Protein AF-A0A821EYR1-F1 (afdb_monomer)

Radius of gyration: 16.73 Å; Cα contacts (8 Å, |Δi|>4): 169; chains: 1; bounding box: 28×38×62 Å

Secondary structure (DSSP, 8-state):
--PPPHHHHHHHHHT-EEEEEEPPGGGTT-BHHHHHHHHHHTT-EEEEEEEEEE-TTS-EEEEEEES--TT-B--TT-EEEEEESSHHHHHHHHTHHHHHHHHHHHTTT-

Sequence (110 aa):
TQGWSWRDLYHRGAGMEMYLEEMSPSFYGKTYTESALICFKLRVMLLAVDMRQTDEHGHMRSIVDVVPCDECVIVRGCRAFVVGISSEDASRFACFAFLKKQRSIIDVVL

Nearest PDB structures (foldseek):
  8vaz-assembly1_D  TM=9.136E-01  e=2.923E-07  Homo sapiens
  8v60-assembly1_D  TM=8.548E-01  e=7.511E-07  Homo sapiens
  8v63-assembly1_D  TM=8.533E-01  e=7.998E-07  Homo sapiens
  7rk6-assembly1_A  TM=8.732E-01  e=1.501E-06  Aplysia californica
  3u6n-assembly1_A  TM=8.760E-01  e=4.776E-05  Danio rerio

Structure (mmCIF, N/CA/C/O backbone):
data_AF-A0A821EYR1-F1
#
_entry.id   AF-A0A821EYR1-F1
#
loop_
_atom_site.group_PDB
_atom_site.id
_atom_site.type_symbol
_atom_site.label_atom_id
_atom_site.label_alt_id
_atom_site.label_comp_id
_atom_site.label_asym_id
_atom_site.label_entity_id
_atom_site.label_seq_id
_atom_site.pdbx_PDB_ins_code
_atom_site.Cartn_x
_atom_site.Cartn_y
_atom_site.Cartn_z
_atom_site.occupancy
_atom_site.B_iso_or_equiv
_atom_site.auth_seq_id
_atom_site.auth_comp_id
_atom_site.auth_asym_id
_atom_site.auth_atom_id
_atom_site.pdbx_PDB_model_num
ATOM 1 N N . THR A 1 1 ? 3.214 1.290 -34.886 1.00 52.06 1 THR A N 1
ATOM 2 C CA . THR A 1 1 ? 3.611 1.815 -33.563 1.00 52.06 1 THR A CA 1
ATOM 3 C C . THR A 1 1 ? 4.582 0.830 -32.954 1.00 52.06 1 THR A C 1
ATOM 5 O O . THR A 1 1 ? 4.237 -0.335 -32.815 1.00 52.06 1 THR A O 1
ATOM 8 N N . GLN A 1 2 ? 5.828 1.235 -32.715 1.00 70.12 2 GLN A N 1
ATOM 9 C CA . GLN A 1 2 ? 6.815 0.342 -32.106 1.00 70.12 2 GLN A CA 1
ATOM 10 C C . GLN A 1 2 ? 6.385 0.122 -30.647 1.00 70.12 2 GLN A C 1
ATOM 12 O O . GLN A 1 2 ? 6.309 1.075 -29.876 1.00 70.12 2 GLN A O 1
ATOM 17 N N . GLY A 1 3 ? 5.947 -1.096 -30.326 1.00 81.75 3 GLY A N 1
ATOM 18 C CA . GLY A 1 3 ? 5.518 -1.468 -28.980 1.00 81.75 3 GLY A CA 1
ATOM 19 C C . GLY A 1 3 ? 6.699 -1.569 -28.017 1.00 81.75 3 GLY A C 1
ATOM 20 O O . GLY A 1 3 ? 7.857 -1.526 -28.429 1.00 81.75 3 GLY A O 1
ATOM 21 N N . TRP A 1 4 ? 6.396 -1.725 -26.732 1.00 86.44 4 TRP A N 1
ATOM 22 C CA . TRP A 1 4 ? 7.408 -1.962 -25.705 1.00 86.44 4 TRP A CA 1
ATOM 23 C C . TRP A 1 4 ? 8.082 -3.313 -25.954 1.00 86.44 4 TRP A C 1
ATOM 25 O O . TRP A 1 4 ? 7.395 -4.310 -26.192 1.00 86.44 4 TRP A O 1
ATOM 35 N N . SER A 1 5 ? 9.412 -3.365 -25.897 1.00 94.38 5 SER A N 1
ATOM 36 C CA . SER A 1 5 ? 10.129 -4.637 -25.945 1.00 94.38 5 SER A CA 1
ATOM 37 C C . SER A 1 5 ? 10.028 -5.367 -24.602 1.00 94.38 5 SER A C 1
ATOM 39 O O . SER A 1 5 ? 9.745 -4.768 -23.561 1.00 94.38 5 SER A O 1
ATOM 41 N N . TRP A 1 6 ? 10.315 -6.672 -24.596 1.00 94.62 6 TRP A N 1
ATOM 42 C CA . TRP A 1 6 ? 10.408 -7.450 -23.354 1.00 94.62 6 TRP A CA 1
ATOM 43 C C . TRP A 1 6 ? 11.426 -6.844 -22.373 1.00 94.62 6 TRP A C 1
ATOM 45 O O . TRP A 1 6 ? 11.216 -6.882 -21.163 1.00 94.62 6 TRP A O 1
ATOM 55 N N . ARG A 1 7 ? 12.506 -6.247 -22.897 1.00 94.06 7 ARG A N 1
ATOM 56 C CA . ARG A 1 7 ? 13.563 -5.609 -22.109 1.00 94.06 7 ARG A CA 1
ATOM 57 C C . ARG A 1 7 ? 13.049 -4.345 -21.424 1.00 94.06 7 ARG A C 1
ATOM 59 O O . ARG A 1 7 ? 13.351 -4.134 -20.254 1.00 94.06 7 ARG A O 1
ATOM 66 N N . ASP A 1 8 ? 12.254 -3.540 -22.125 1.00 93.00 8 ASP A N 1
ATOM 67 C CA . ASP A 1 8 ? 11.688 -2.304 -21.570 1.00 93.00 8 ASP A CA 1
ATOM 68 C C . ASP A 1 8 ? 10.700 -2.614 -20.440 1.00 93.00 8 ASP A C 1
ATOM 70 O O . ASP A 1 8 ? 10.718 -1.975 -19.388 1.00 93.00 8 ASP A O 1
ATOM 74 N N . LEU A 1 9 ? 9.869 -3.645 -20.628 1.00 91.00 9 LEU A N 1
ATOM 75 C CA . LEU A 1 9 ? 8.947 -4.124 -19.597 1.00 91.00 9 LEU A CA 1
ATOM 76 C C . LEU A 1 9 ? 9.697 -4.686 -18.383 1.00 91.00 9 LEU A C 1
ATOM 78 O O . LEU A 1 9 ? 9.335 -4.380 -17.247 1.00 91.00 9 LEU A O 1
ATOM 82 N N . TYR A 1 10 ? 10.766 -5.452 -18.617 1.00 93.19 10 TYR A N 1
ATOM 83 C CA . TYR A 1 10 ? 11.611 -5.985 -17.552 1.00 93.19 10 TYR A CA 1
ATOM 84 C C . TYR A 1 10 ? 12.287 -4.872 -16.745 1.00 93.19 10 TYR A C 1
ATOM 86 O O . TYR A 1 10 ? 12.178 -4.864 -15.523 1.00 93.19 10 TYR A O 1
ATOM 94 N N . HIS A 1 11 ? 12.930 -3.900 -17.403 1.00 91.00 11 HIS A N 1
ATOM 95 C CA . HIS A 1 11 ? 13.575 -2.783 -16.704 1.00 91.00 11 HIS A CA 1
ATOM 96 C C . HIS A 1 11 ? 12.586 -1.965 -15.882 1.00 91.00 11 HIS A C 1
ATOM 98 O O . HIS A 1 11 ? 12.911 -1.558 -14.769 1.00 91.00 11 HIS A O 1
ATOM 104 N N . ARG A 1 12 ? 11.368 -1.763 -16.396 1.00 88.06 12 ARG A N 1
ATOM 105 C CA . ARG A 1 12 ? 10.318 -1.076 -15.645 1.00 88.06 12 ARG A CA 1
ATOM 106 C C . ARG A 1 12 ? 9.942 -1.828 -14.368 1.00 88.06 12 ARG A C 1
ATOM 108 O O . ARG A 1 12 ? 9.789 -1.188 -13.337 1.00 88.06 12 ARG A O 1
ATOM 115 N N . GLY A 1 13 ? 9.790 -3.150 -14.435 1.00 88.00 13 GLY A N 1
ATOM 116 C CA . GLY A 1 13 ? 9.498 -3.969 -13.254 1.00 88.00 13 GLY A CA 1
ATOM 117 C C . GLY A 1 13 ? 10.669 -4.025 -12.270 1.00 88.00 13 GLY A C 1
ATOM 118 O O . GLY A 1 13 ? 10.459 -3.929 -11.068 1.00 88.00 13 GLY A O 1
ATOM 119 N N . ALA A 1 14 ? 11.900 -4.113 -12.779 1.00 90.81 14 ALA A N 1
ATOM 120 C CA . ALA A 1 14 ? 13.114 -4.165 -11.966 1.00 90.81 14 ALA A CA 1
ATOM 121 C C . ALA A 1 14 ? 13.380 -2.873 -11.174 1.00 90.81 14 ALA A C 1
ATOM 123 O O . ALA A 1 14 ? 14.070 -2.921 -10.163 1.00 90.81 14 ALA A O 1
ATOM 124 N N . GLY A 1 15 ? 12.851 -1.734 -11.630 1.00 88.56 15 GLY A N 1
ATOM 125 C CA . GLY A 1 15 ? 12.939 -0.454 -10.923 1.00 88.56 15 GLY A CA 1
ATOM 126 C C . GLY A 1 15 ? 11.853 -0.233 -9.867 1.00 88.56 15 GLY A C 1
ATOM 127 O O . GLY A 1 15 ? 11.793 0.852 -9.302 1.00 88.56 15 GLY A O 1
ATOM 128 N N . MET A 1 16 ? 10.961 -1.201 -9.635 1.00 92.75 16 MET A N 1
ATOM 129 C CA . MET A 1 16 ? 9.964 -1.106 -8.571 1.00 92.75 16 MET A CA 1
ATOM 130 C C . MET A 1 16 ? 10.543 -1.621 -7.256 1.00 92.75 16 MET A C 1
ATOM 132 O O . MET A 1 16 ? 11.127 -2.702 -7.203 1.0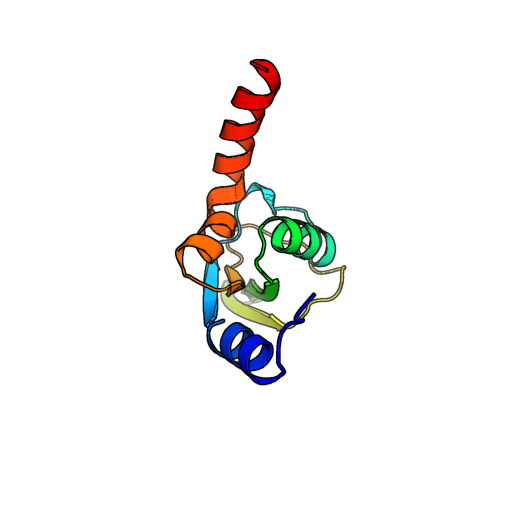0 92.75 16 MET A O 1
ATOM 136 N N . GLU A 1 17 ? 10.321 -0.874 -6.184 1.00 94.25 17 GLU A N 1
ATOM 137 C CA . GLU A 1 17 ? 10.813 -1.191 -4.847 1.00 94.25 17 GLU A CA 1
ATOM 138 C C . GLU A 1 17 ? 9.654 -1.291 -3.853 1.00 94.25 17 GLU A C 1
ATOM 140 O O . GLU A 1 17 ? 8.546 -0.795 -4.086 1.00 94.25 17 GLU A O 1
ATOM 145 N N . MET A 1 18 ? 9.917 -1.962 -2.733 1.00 94.44 18 MET A N 1
ATOM 146 C CA . MET A 1 18 ? 8.983 -2.076 -1.620 1.00 94.44 18 MET A CA 1
ATOM 147 C C . MET A 1 18 ? 9.240 -0.965 -0.602 1.00 94.44 18 MET A C 1
ATOM 149 O O . MET A 1 18 ? 10.370 -0.769 -0.160 1.00 94.44 18 MET A O 1
ATOM 153 N N . TYR A 1 19 ? 8.171 -0.309 -0.170 1.00 94.62 19 TYR A N 1
ATOM 154 C CA . TYR A 1 19 ? 8.178 0.727 0.852 1.00 94.62 19 TYR A CA 1
ATOM 155 C C . TYR A 1 19 ? 7.227 0.354 1.988 1.00 94.62 19 TYR A C 1
ATOM 157 O O . TYR A 1 19 ? 6.202 -0.299 1.776 1.00 94.62 19 TYR A O 1
ATOM 165 N N . LEU A 1 20 ? 7.576 0.779 3.201 1.00 93.19 20 LEU A N 1
ATOM 166 C CA . LEU A 1 20 ? 6.744 0.635 4.390 1.00 93.19 20 LEU A CA 1
ATOM 167 C C . LEU A 1 20 ? 6.213 2.011 4.780 1.00 93.19 20 LEU A C 1
ATOM 169 O O . LEU A 1 20 ? 6.992 2.894 5.126 1.00 93.19 20 LEU A O 1
ATOM 173 N N . GLU A 1 21 ? 4.896 2.170 4.755 1.00 92.38 21 GLU A N 1
ATOM 174 C CA . GLU A 1 21 ? 4.224 3.448 5.001 1.00 92.38 21 GLU A CA 1
ATOM 175 C C . GLU A 1 21 ? 3.138 3.303 6.073 1.00 92.38 21 GLU A C 1
ATOM 177 O O . GLU A 1 21 ? 2.546 2.236 6.242 1.00 92.38 21 GLU A O 1
ATOM 182 N N . GLU A 1 22 ? 2.849 4.372 6.814 1.00 90.81 22 GLU A N 1
ATOM 183 C CA . GLU A 1 22 ? 1.714 4.385 7.746 1.00 90.81 22 GLU A CA 1
ATOM 184 C C . GLU A 1 22 ? 0.391 4.556 6.982 1.00 90.81 22 GLU A C 1
ATOM 186 O O . GLU A 1 22 ? 0.293 5.338 6.031 1.00 90.81 22 GLU A O 1
ATOM 191 N N . MET A 1 23 ? -0.655 3.835 7.400 1.00 88.94 23 MET A N 1
ATOM 192 C CA . MET A 1 23 ? -1.980 3.969 6.791 1.00 88.94 23 MET A CA 1
ATOM 193 C C . MET A 1 23 ? -2.548 5.371 7.043 1.00 88.94 23 MET A C 1
ATOM 195 O O . MET A 1 23 ? -2.779 5.771 8.184 1.00 88.94 23 MET A O 1
ATOM 199 N N . SER A 1 24 ? -2.845 6.108 5.969 1.00 89.94 24 SER A N 1
ATOM 200 C CA . SER A 1 24 ? -3.507 7.412 6.085 1.00 89.94 24 SER A CA 1
ATOM 201 C C . SER A 1 24 ? -4.892 7.267 6.738 1.00 89.94 24 SER A C 1
ATOM 203 O O . SER A 1 24 ? -5.608 6.314 6.419 1.00 89.94 24 SER A O 1
ATOM 205 N N . PRO A 1 25 ? -5.370 8.236 7.544 1.00 89.62 25 PRO A N 1
ATOM 206 C CA . PRO A 1 25 ? -6.691 8.153 8.173 1.00 89.62 25 PRO A CA 1
ATOM 207 C C . PRO A 1 25 ? -7.870 7.979 7.210 1.00 89.62 25 PRO A C 1
ATOM 209 O O . PRO A 1 25 ? -8.927 7.496 7.597 1.00 89.62 25 PRO A O 1
ATOM 212 N N . SER A 1 26 ? -7.696 8.343 5.937 1.00 88.44 26 SER A N 1
ATOM 213 C CA . SER A 1 26 ? -8.694 8.113 4.882 1.00 88.44 26 SER A CA 1
ATOM 214 C C . SER A 1 26 ? -8.917 6.638 4.522 1.00 88.44 26 SER A C 1
ATOM 216 O O . SER A 1 26 ? -9.877 6.337 3.809 1.00 88.44 26 SER A O 1
ATOM 218 N N . PHE A 1 27 ? -8.045 5.736 4.980 1.00 90.50 27 PHE A N 1
ATOM 219 C CA . PHE A 1 27 ? -8.190 4.290 4.819 1.00 90.50 27 PHE A CA 1
ATOM 220 C C . PHE A 1 27 ? -8.869 3.620 6.017 1.00 90.50 27 PHE A C 1
ATOM 222 O O . PHE A 1 27 ? -9.268 2.469 5.902 1.00 90.50 27 PHE A O 1
ATOM 229 N N . TYR A 1 28 ? -9.042 4.308 7.150 1.00 92.31 28 TYR A N 1
ATOM 230 C CA . TYR A 1 28 ? -9.651 3.696 8.331 1.00 92.31 28 TYR A CA 1
ATOM 231 C C . TYR A 1 28 ? -11.099 3.281 8.068 1.00 92.31 28 TYR A C 1
ATOM 233 O O . TYR A 1 28 ? -11.876 4.031 7.474 1.00 92.31 28 TYR A O 1
ATOM 241 N N . GLY A 1 29 ? -11.445 2.073 8.510 1.00 92.00 29 GLY A N 1
ATOM 242 C CA . GLY A 1 29 ? -12.758 1.471 8.281 1.00 92.00 29 GLY A CA 1
ATOM 243 C C . GLY A 1 29 ? -12.966 0.929 6.865 1.00 92.00 29 GLY A C 1
ATOM 244 O O . GLY A 1 29 ? -14.054 0.443 6.575 1.00 92.00 29 GLY A O 1
ATOM 245 N N . LYS A 1 30 ? -11.959 1.003 5.984 1.00 93.81 30 LYS A N 1
ATOM 246 C CA . LYS A 1 30 ? -11.996 0.358 4.667 1.00 93.81 30 LYS A CA 1
ATOM 247 C C . LYS A 1 30 ? -11.515 -1.075 4.758 1.00 93.81 30 LYS A C 1
ATOM 249 O O . LYS A 1 30 ? -10.601 -1.376 5.525 1.00 93.81 30 LYS A O 1
ATOM 254 N N . THR A 1 31 ? -12.086 -1.924 3.922 1.00 95.31 31 THR A N 1
ATOM 255 C CA . THR A 1 31 ? -11.558 -3.267 3.668 1.00 95.31 31 THR A CA 1
ATOM 256 C C . THR A 1 31 ? -10.210 -3.192 2.945 1.00 95.31 31 THR A C 1
ATOM 258 O O . THR A 1 31 ? -9.839 -2.157 2.362 1.00 95.31 31 THR A O 1
ATOM 261 N N . TYR A 1 32 ? -9.469 -4.299 2.952 1.00 93.50 32 TYR A N 1
ATOM 262 C CA . TYR A 1 32 ? -8.244 -4.432 2.170 1.00 93.50 32 TYR A CA 1
ATOM 263 C C . TYR A 1 32 ? -8.481 -4.143 0.678 1.00 93.50 32 TYR A C 1
ATOM 265 O O . TYR A 1 32 ? -7.786 -3.293 0.117 1.00 93.50 32 TYR A O 1
ATOM 273 N N . THR A 1 33 ? -9.497 -4.747 0.048 1.00 93.88 33 THR A N 1
ATOM 274 C CA . THR A 1 33 ? -9.772 -4.535 -1.386 1.00 93.88 33 THR A CA 1
ATOM 275 C C . THR A 1 33 ? -10.130 -3.090 -1.717 1.00 93.88 33 THR A C 1
ATOM 277 O O . THR A 1 33 ? -9.599 -2.531 -2.680 1.00 93.88 33 THR A O 1
ATOM 280 N N . GLU A 1 34 ? -10.960 -2.419 -0.915 1.00 94.06 34 GLU A N 1
ATOM 281 C CA . GLU A 1 34 ? -11.242 -0.990 -1.120 1.00 94.06 34 GLU A CA 1
ATOM 282 C C . GLU A 1 34 ? -9.970 -0.137 -1.041 1.00 94.06 34 GLU A C 1
ATOM 284 O O . GLU A 1 34 ? -9.788 0.802 -1.824 1.00 94.06 34 GLU A O 1
ATOM 289 N N . SER A 1 35 ? -9.082 -0.470 -0.104 1.00 92.94 35 SER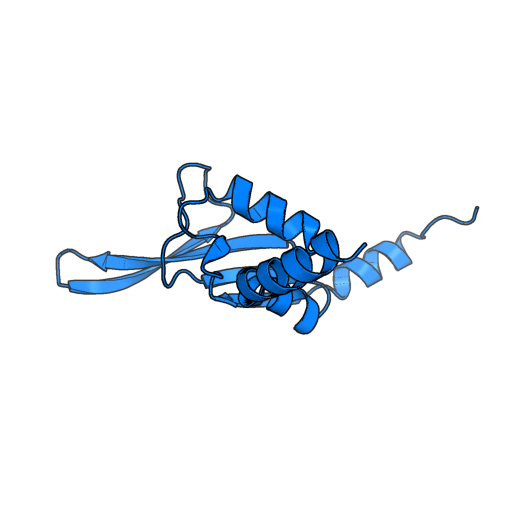 A N 1
ATOM 290 C CA . SER A 1 35 ? -7.800 0.208 0.076 1.00 92.94 35 SER A CA 1
ATOM 291 C C . SER A 1 35 ? -6.871 -0.044 -1.113 1.00 92.94 35 SER A C 1
ATOM 293 O O . SER A 1 35 ? -6.322 0.908 -1.672 1.00 92.94 35 SER A O 1
ATOM 295 N N . ALA A 1 36 ? -6.767 -1.291 -1.575 1.00 92.81 36 ALA A N 1
ATOM 296 C CA . ALA A 1 36 ? -5.976 -1.682 -2.737 1.00 92.81 36 ALA A CA 1
ATOM 297 C C . ALA A 1 36 ? -6.446 -0.981 -4.024 1.00 92.81 36 ALA A C 1
ATOM 299 O O . ALA A 1 36 ? -5.621 -0.505 -4.807 1.00 92.81 36 ALA A O 1
ATOM 300 N N . LEU A 1 37 ? -7.759 -0.818 -4.219 1.00 92.62 37 LEU A N 1
ATOM 301 C CA . LEU A 1 37 ? -8.321 -0.074 -5.353 1.00 92.62 37 LEU A CA 1
ATOM 302 C C . LEU A 1 37 ? -7.937 1.412 -5.334 1.00 92.62 37 LEU A C 1
ATOM 304 O O . LEU A 1 37 ? -7.695 2.009 -6.387 1.00 92.62 37 LEU A O 1
ATOM 308 N N . ILE A 1 38 ? -7.878 2.036 -4.155 1.00 91.00 38 ILE A N 1
ATOM 309 C CA . ILE A 1 38 ? -7.390 3.415 -4.017 1.00 91.00 38 ILE A CA 1
ATOM 310 C C . ILE A 1 38 ? -5.893 3.474 -4.333 1.00 91.00 38 ILE A C 1
ATOM 312 O O . ILE A 1 38 ? -5.481 4.343 -5.100 1.00 91.00 38 ILE A O 1
ATOM 316 N N . CYS A 1 39 ? -5.095 2.539 -3.813 1.00 91.00 39 CYS A N 1
ATOM 317 C CA . CYS A 1 39 ? -3.665 2.439 -4.114 1.00 91.00 39 CYS A CA 1
ATOM 318 C C . CYS A 1 39 ? -3.412 2.322 -5.620 1.00 91.00 39 CYS A C 1
ATOM 320 O O . CYS A 1 39 ? -2.603 3.070 -6.171 1.00 91.00 39 CYS A O 1
ATOM 322 N N . PHE A 1 40 ? -4.197 1.495 -6.314 1.00 89.44 40 PHE A N 1
ATOM 323 C CA . PHE A 1 40 ? -4.116 1.357 -7.764 1.00 89.44 40 PHE A CA 1
ATOM 324 C C . PHE A 1 40 ? -4.353 2.692 -8.492 1.00 89.44 40 PHE A C 1
ATOM 326 O O . PHE A 1 40 ? -3.613 3.042 -9.412 1.00 89.44 40 PHE A O 1
ATOM 333 N N . LYS A 1 41 ? -5.320 3.506 -8.037 1.00 89.69 41 LYS A N 1
ATOM 334 C CA . LYS A 1 41 ? -5.556 4.866 -8.570 1.00 89.69 41 LYS A CA 1
ATOM 335 C C . LYS A 1 41 ? -4.402 5.832 -8.284 1.00 89.69 41 LYS A C 1
ATOM 337 O O . LYS A 1 41 ? -4.201 6.777 -9.044 1.00 89.69 41 LYS A O 1
ATOM 342 N N . LEU A 1 42 ? -3.652 5.601 -7.209 1.00 88.75 42 LEU A N 1
ATOM 343 C CA . LEU A 1 42 ? -2.445 6.351 -6.851 1.00 88.75 42 LEU A CA 1
ATOM 344 C C . LEU A 1 42 ? -1.182 5.838 -7.561 1.00 88.75 42 LEU A C 1
ATOM 346 O O . LEU A 1 42 ? -0.124 6.439 -7.392 1.00 88.75 42 LEU A O 1
ATOM 350 N N . ARG A 1 43 ? -1.305 4.792 -8.396 1.00 90.06 43 ARG A N 1
ATOM 351 C CA . ARG A 1 43 ? -0.206 4.114 -9.106 1.00 90.06 43 ARG A CA 1
ATOM 352 C C . ARG A 1 43 ? 0.799 3.412 -8.188 1.00 90.06 43 ARG A C 1
ATOM 354 O O . ARG A 1 43 ? 1.955 3.247 -8.560 1.00 90.06 43 ARG A O 1
ATOM 361 N N . VAL A 1 44 ? 0.335 2.946 -7.033 1.00 91.94 44 VAL A N 1
ATOM 362 C CA . VAL A 1 44 ? 1.098 2.085 -6.120 1.00 91.94 44 VAL A CA 1
ATOM 363 C C . VAL A 1 44 ? 0.329 0.792 -5.859 1.00 91.94 44 VAL A C 1
ATOM 365 O O . VAL A 1 44 ? -0.897 0.756 -5.956 1.00 91.94 44 VAL A O 1
ATOM 368 N N . MET A 1 45 ? 1.031 -0.290 -5.540 1.00 93.12 45 MET A N 1
ATOM 369 C CA . MET A 1 45 ? 0.418 -1.590 -5.256 1.00 93.12 45 MET A CA 1
ATOM 370 C C . MET A 1 45 ? 0.466 -1.877 -3.758 1.00 93.12 45 MET A C 1
ATOM 372 O O . MET A 1 45 ? 1.548 -1.909 -3.187 1.00 93.12 45 MET A O 1
ATOM 376 N N . LEU A 1 46 ? -0.684 -2.104 -3.123 1.00 94.25 46 LEU A N 1
ATOM 377 C CA . LEU A 1 46 ? -0.752 -2.522 -1.721 1.00 94.25 46 LEU A CA 1
ATOM 378 C C . LEU A 1 46 ? -0.544 -4.038 -1.627 1.00 94.25 46 LEU A C 1
ATOM 380 O O . LEU A 1 46 ? -1.389 -4.794 -2.095 1.00 94.25 46 LEU A O 1
ATOM 384 N N . LEU A 1 47 ? 0.559 -4.480 -1.027 1.00 94.94 47 LEU A N 1
ATOM 385 C CA . LEU A 1 47 ? 0.924 -5.897 -0.962 1.00 94.94 47 LEU A CA 1
ATOM 386 C C . LEU A 1 47 ? 0.493 -6.555 0.350 1.00 94.94 47 LEU A C 1
ATOM 388 O O . LEU A 1 47 ? -0.070 -7.645 0.343 1.00 94.94 47 LEU A O 1
ATOM 392 N N . ALA A 1 48 ? 0.779 -5.907 1.474 1.00 95.50 48 ALA A N 1
ATOM 393 C CA . ALA A 1 48 ? 0.542 -6.469 2.796 1.00 95.50 48 ALA A CA 1
ATOM 394 C C . ALA A 1 48 ? 0.192 -5.371 3.798 1.00 95.50 48 ALA A C 1
ATOM 396 O O . ALA A 1 48 ? 0.544 -4.202 3.608 1.00 95.50 48 ALA A O 1
ATOM 397 N N . VAL A 1 49 ? -0.481 -5.762 4.874 1.00 94.94 49 VAL A N 1
ATOM 398 C CA . VAL A 1 49 ? -0.839 -4.877 5.981 1.00 94.94 49 VAL A CA 1
ATOM 399 C C . VAL A 1 49 ? -0.223 -5.434 7.252 1.00 94.94 49 VAL A C 1
ATOM 401 O O . VAL A 1 49 ? -0.382 -6.604 7.581 1.00 94.94 49 VAL A O 1
ATOM 404 N N . ASP A 1 50 ? 0.487 -4.580 7.969 1.00 94.62 50 ASP A N 1
ATOM 405 C CA . ASP A 1 50 ? 0.976 -4.851 9.307 1.00 94.62 50 ASP A CA 1
ATOM 406 C C . ASP A 1 50 ? 0.009 -4.257 10.332 1.00 94.62 50 ASP A C 1
ATOM 408 O O . ASP A 1 50 ? -0.158 -3.036 10.431 1.00 94.62 50 ASP A O 1
ATOM 412 N N . MET A 1 51 ? -0.643 -5.138 11.080 1.00 91.62 51 MET A N 1
ATOM 413 C CA . MET A 1 51 ? -1.627 -4.810 12.098 1.00 91.62 51 MET A CA 1
ATOM 414 C C . MET A 1 51 ? -1.010 -4.949 13.485 1.00 91.62 51 MET A C 1
ATOM 416 O O . MET A 1 51 ? -0.371 -5.950 13.805 1.00 91.62 51 MET A O 1
ATOM 420 N N . ARG A 1 52 ? -1.242 -3.950 14.339 1.00 89.50 52 ARG A N 1
ATOM 421 C CA . ARG A 1 52 ? -0.876 -4.017 15.755 1.00 89.50 52 ARG A CA 1
ATOM 422 C C . ARG A 1 52 ? -2.031 -4.627 16.537 1.00 89.50 52 ARG A C 1
ATOM 424 O O . ARG A 1 52 ? -3.126 -4.072 16.536 1.00 89.50 52 ARG A O 1
ATOM 431 N N . GLN A 1 53 ? -1.775 -5.732 17.222 1.00 85.44 53 GLN A N 1
ATOM 432 C CA . GLN A 1 53 ? -2.729 -6.406 18.094 1.00 85.44 53 GLN A CA 1
ATOM 433 C C . GLN A 1 53 ? -2.145 -6.517 19.500 1.00 85.44 53 GLN A C 1
ATOM 435 O O . GLN A 1 53 ? -0.963 -6.807 19.667 1.00 85.44 53 GLN A O 1
ATOM 440 N N . THR A 1 54 ? -2.970 -6.289 20.515 1.00 87.62 54 THR A N 1
ATOM 441 C CA . THR A 1 54 ? -2.596 -6.552 21.907 1.00 87.62 54 THR A CA 1
ATOM 442 C C . THR A 1 54 ? -3.010 -7.972 22.258 1.00 87.62 54 THR A C 1
ATOM 444 O O . THR A 1 54 ? -4.145 -8.364 21.977 1.00 87.62 54 THR A O 1
ATOM 447 N N . ASP A 1 55 ? -2.099 -8.748 22.833 1.00 86.12 55 ASP A N 1
ATOM 448 C CA . ASP A 1 55 ? -2.430 -10.070 23.349 1.00 86.12 55 ASP A CA 1
ATOM 449 C C . ASP A 1 55 ? -3.187 -9.998 24.687 1.00 86.12 55 ASP A C 1
ATOM 451 O O . ASP A 1 55 ? -3.387 -8.939 25.286 1.00 86.12 55 ASP A O 1
ATOM 455 N N . GLU A 1 56 ? -3.615 -11.161 25.162 1.00 89.12 56 GLU A N 1
ATOM 456 C CA . GLU A 1 56 ? -4.307 -11.355 26.440 1.00 89.12 56 GLU A CA 1
ATOM 457 C C . GLU A 1 56 ? -3.472 -10.948 27.674 1.00 89.12 56 GLU A C 1
ATOM 459 O O . GLU A 1 56 ? -4.037 -10.701 28.738 1.00 89.12 56 GLU A O 1
ATOM 464 N N . HIS A 1 57 ? -2.151 -10.789 27.530 1.00 90.19 57 HIS A N 1
ATOM 465 C CA . HIS A 1 57 ? -1.231 -10.345 28.583 1.00 90.19 57 HIS A CA 1
ATOM 466 C C . HIS A 1 57 ? -0.884 -8.847 28.484 1.00 90.19 57 HIS A C 1
ATOM 468 O O . HIS A 1 57 ? -0.075 -8.346 29.267 1.00 90.19 57 HIS A O 1
ATOM 474 N N . GLY A 1 58 ? -1.484 -8.113 27.541 1.00 87.12 58 GLY A N 1
ATOM 475 C CA . GLY A 1 58 ? -1.227 -6.687 27.334 1.00 87.12 58 GLY A CA 1
ATOM 476 C C . GLY A 1 58 ? 0.028 -6.378 26.510 1.00 87.12 58 GLY A C 1
ATOM 477 O O . GLY A 1 58 ? 0.382 -5.207 26.361 1.00 87.12 58 GLY A O 1
ATOM 478 N N . HIS A 1 59 ? 0.708 -7.384 25.959 1.00 90.00 59 HIS A N 1
ATOM 479 C CA . HIS A 1 59 ? 1.863 -7.194 25.090 1.00 90.00 59 HIS A CA 1
ATOM 480 C C . HIS A 1 59 ? 1.418 -6.876 23.659 1.00 90.00 59 HIS A C 1
ATOM 482 O O . HIS A 1 59 ? 0.526 -7.505 23.090 1.00 90.00 59 HIS A O 1
ATOM 488 N N . MET A 1 60 ? 2.065 -5.879 23.052 1.00 86.06 60 MET A N 1
ATOM 489 C CA . MET A 1 60 ? 1.777 -5.483 21.676 1.00 86.06 60 MET A CA 1
ATOM 490 C C . MET A 1 60 ? 2.532 -6.383 20.696 1.00 86.06 60 MET A C 1
ATOM 492 O O . MET A 1 60 ? 3.758 -6.489 20.747 1.00 86.06 60 MET A O 1
ATOM 496 N N . ARG A 1 61 ? 1.801 -6.993 19.767 1.00 89.00 61 ARG A N 1
ATOM 497 C CA . ARG A 1 61 ? 2.313 -7.844 18.696 1.00 89.00 61 ARG A CA 1
ATOM 498 C C . ARG A 1 61 ? 1.958 -7.248 17.336 1.00 89.00 61 ARG A C 1
ATOM 500 O O . ARG A 1 61 ? 0.862 -6.734 17.139 1.00 89.00 61 ARG A O 1
ATOM 507 N 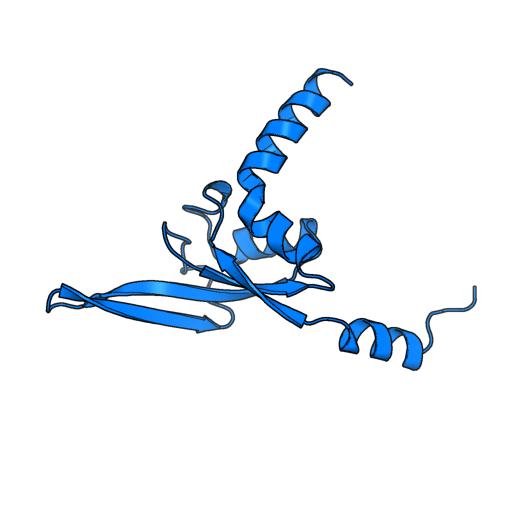N . SER A 1 62 ? 2.891 -7.341 16.393 1.00 89.62 62 SER A N 1
ATOM 508 C CA . SER A 1 62 ? 2.637 -7.061 14.977 1.00 89.62 62 SER A CA 1
ATOM 509 C C . SER A 1 62 ? 2.269 -8.351 14.258 1.00 89.62 62 SER A C 1
ATOM 511 O O . SER A 1 62 ? 2.949 -9.368 14.431 1.00 89.62 62 SER A O 1
ATOM 513 N N . ILE A 1 63 ? 1.224 -8.305 13.442 1.00 91.69 63 ILE A N 1
ATOM 514 C CA . ILE A 1 63 ? 0.846 -9.377 12.525 1.00 91.69 63 ILE A CA 1
ATOM 515 C C . ILE A 1 63 ? 0.860 -8.793 11.121 1.00 91.69 63 ILE A C 1
ATOM 517 O O . ILE A 1 63 ? 0.093 -7.882 10.814 1.00 91.69 63 ILE A O 1
ATOM 521 N N . VAL A 1 64 ? 1.745 -9.327 10.283 1.00 94.44 64 VAL A N 1
ATOM 522 C CA . VAL A 1 64 ? 1.796 -8.989 8.863 1.00 94.44 64 VAL A CA 1
ATOM 523 C C . VAL A 1 64 ? 0.933 -9.985 8.112 1.00 94.44 64 VAL A C 1
ATOM 525 O O . VAL A 1 64 ? 1.230 -11.179 8.111 1.00 94.44 64 VAL A O 1
ATOM 528 N N . ASP A 1 65 ? -0.112 -9.479 7.475 1.00 93.88 65 ASP A N 1
ATOM 529 C CA . ASP A 1 65 ? -0.990 -10.254 6.613 1.00 93.88 65 ASP A CA 1
ATOM 530 C C . ASP A 1 65 ? -0.728 -9.875 5.147 1.00 93.88 65 ASP A C 1
ATOM 532 O O . ASP A 1 65 ? -0.728 -8.693 4.778 1.00 93.88 65 ASP A O 1
ATOM 536 N N . VAL A 1 66 ? -0.406 -10.880 4.330 1.00 94.50 66 VAL A N 1
ATOM 537 C CA . VAL A 1 66 ? 0.066 -10.727 2.948 1.00 94.50 66 VAL A CA 1
ATOM 538 C C . VAL A 1 66 ? -1.086 -11.033 2.010 1.00 94.50 66 VAL A C 1
ATOM 540 O O . VAL A 1 66 ? -1.549 -12.167 1.953 1.00 94.50 66 VAL A O 1
ATOM 543 N N . VAL A 1 67 ? -1.509 -10.025 1.247 1.00 91.00 67 VAL A N 1
ATOM 544 C CA . VAL A 1 67 ? -2.770 -10.039 0.491 1.00 91.00 67 VAL A CA 1
ATOM 545 C C . VAL A 1 67 ? -3.944 -10.509 1.378 1.00 91.00 67 VAL A C 1
ATOM 547 O O . VAL A 1 67 ? -4.525 -11.566 1.124 1.00 91.00 67 VAL A O 1
ATOM 550 N N . PRO A 1 68 ? -4.277 -9.742 2.438 1.00 89.00 68 PRO A N 1
ATOM 551 C CA . PRO A 1 68 ? -5.373 -10.064 3.347 1.00 89.00 68 PRO A CA 1
ATOM 552 C C . PRO A 1 68 ? -6.705 -10.314 2.629 1.00 89.00 68 PRO A C 1
ATOM 554 O O . PRO A 1 68 ? -6.988 -9.728 1.582 1.00 89.00 68 PRO A O 1
ATOM 557 N N . CYS A 1 69 ? -7.568 -11.121 3.249 1.00 85.38 69 CYS A N 1
ATOM 558 C CA . CYS A 1 69 ? -8.965 -11.263 2.831 1.00 85.38 69 CYS A CA 1
ATOM 559 C C . CYS A 1 69 ? -9.750 -9.951 3.052 1.00 85.38 69 CYS A C 1
ATOM 561 O O . CYS A 1 69 ? -9.359 -9.107 3.860 1.00 85.38 69 CYS A O 1
ATOM 563 N N . ASP A 1 70 ? -10.906 -9.801 2.400 1.00 83.75 70 ASP A N 1
ATOM 564 C CA . ASP A 1 70 ? -11.771 -8.611 2.503 1.00 83.75 70 ASP A CA 1
ATOM 565 C C . ASP A 1 70 ? -12.338 -8.354 3.906 1.00 83.75 70 ASP A C 1
ATOM 567 O O . ASP A 1 70 ? -12.795 -7.250 4.198 1.00 83.75 70 ASP A O 1
ATOM 571 N N . GLU A 1 71 ? -12.253 -9.338 4.799 1.00 86.12 71 GLU A N 1
ATOM 572 C CA . GLU A 1 71 ? -12.575 -9.199 6.223 1.00 86.12 71 GLU A CA 1
ATOM 573 C C . GLU A 1 71 ? -11.545 -8.345 6.985 1.00 86.12 71 GLU A C 1
ATOM 575 O O . GLU A 1 71 ? -11.838 -7.825 8.064 1.00 86.12 71 GLU A O 1
ATOM 580 N N . CYS A 1 72 ? -10.341 -8.163 6.431 1.00 88.31 72 CYS A N 1
ATOM 581 C CA . CYS A 1 72 ? -9.323 -7.289 6.995 1.00 88.31 72 CYS A CA 1
ATOM 582 C C . CYS A 1 72 ? -9.748 -5.824 6.836 1.00 88.31 72 CYS A C 1
ATOM 584 O O . CYS A 1 72 ? -9.688 -5.243 5.747 1.00 88.31 72 CYS A O 1
ATOM 586 N N . VAL A 1 73 ? -10.166 -5.220 7.948 1.00 92.56 73 VAL A N 1
ATOM 587 C CA . VAL A 1 73 ? -10.505 -3.799 8.023 1.00 92.56 73 VAL A CA 1
ATOM 588 C C . VAL A 1 73 ? -9.309 -3.016 8.542 1.00 92.56 73 VAL A C 1
ATOM 590 O O . VAL A 1 73 ? -8.747 -3.316 9.595 1.00 92.56 73 VAL A O 1
ATOM 593 N N . ILE A 1 74 ? -8.944 -1.964 7.818 1.00 92.25 74 ILE A N 1
ATOM 594 C CA . ILE A 1 74 ? -7.823 -1.110 8.188 1.00 92.25 74 ILE A CA 1
ATOM 595 C C . ILE A 1 74 ? -8.183 -0.274 9.415 1.00 92.25 74 ILE A C 1
ATOM 597 O O . ILE A 1 74 ? -9.166 0.476 9.426 1.00 92.25 74 ILE A O 1
ATOM 601 N N . VAL A 1 75 ? -7.327 -0.351 10.430 1.00 91.81 75 VAL A N 1
ATOM 602 C CA . VAL A 1 75 ? -7.456 0.393 11.685 1.00 91.81 75 VAL A CA 1
ATOM 603 C C . VAL A 1 75 ? -6.288 1.356 11.894 1.00 91.81 75 VAL A C 1
ATOM 605 O O . VAL A 1 75 ? -5.306 1.382 11.148 1.00 91.81 75 VAL A O 1
ATOM 608 N N . ARG A 1 76 ? -6.408 2.198 12.923 1.00 90.81 76 ARG A N 1
ATOM 609 C CA . ARG A 1 76 ? -5.375 3.169 13.282 1.00 90.81 76 ARG A CA 1
ATOM 610 C C . ARG A 1 76 ? -4.079 2.472 13.690 1.00 90.81 76 ARG A C 1
ATOM 612 O O . ARG A 1 76 ? -4.105 1.527 14.470 1.00 90.81 76 ARG A O 1
ATOM 619 N N . GLY A 1 77 ? -2.948 2.997 13.222 1.00 88.56 77 GLY A N 1
ATOM 620 C CA . GLY A 1 77 ? -1.622 2.476 13.564 1.00 88.56 77 GLY A CA 1
ATOM 621 C C . GLY A 1 77 ? -1.204 1.237 12.769 1.00 88.56 77 GLY A C 1
ATOM 622 O O . GLY A 1 77 ? -0.125 0.702 13.026 1.00 88.56 77 GLY A O 1
ATOM 623 N N . CYS A 1 78 ? -2.021 0.801 11.804 1.00 91.94 78 CYS A N 1
ATOM 624 C CA . CYS A 1 78 ? -1.593 -0.133 10.772 1.00 91.94 78 CYS A CA 1
ATOM 625 C C . CYS A 1 78 ? -0.504 0.493 9.894 1.00 91.94 78 CYS A C 1
ATOM 627 O O . CYS A 1 78 ? -0.510 1.699 9.625 1.00 91.94 78 CYS A O 1
ATOM 629 N N . ARG A 1 79 ? 0.396 -0.350 9.394 1.00 93.88 79 ARG A N 1
ATOM 630 C CA . ARG A 1 79 ? 1.357 0.009 8.347 1.00 93.88 79 ARG A CA 1
ATOM 631 C C . ARG A 1 79 ? 1.063 -0.804 7.093 1.00 93.88 79 ARG A C 1
ATOM 633 O O . ARG A 1 79 ? 0.538 -1.909 7.183 1.00 93.88 79 ARG A O 1
ATOM 640 N N . ALA A 1 80 ? 1.393 -0.266 5.933 1.00 94.06 80 ALA A N 1
ATOM 641 C CA . ALA A 1 80 ? 1.234 -0.924 4.649 1.00 94.06 80 ALA A CA 1
ATOM 642 C C . ALA A 1 80 ? 2.586 -1.165 3.998 1.00 94.06 80 ALA A C 1
ATOM 644 O O . ALA A 1 80 ? 3.434 -0.274 3.941 1.00 94.06 80 ALA A O 1
ATOM 645 N N . PHE A 1 81 ? 2.734 -2.359 3.440 1.00 95.25 81 PHE A N 1
ATOM 646 C CA . PHE A 1 81 ? 3.774 -2.661 2.475 1.00 95.25 81 PHE A CA 1
ATOM 647 C C . PHE A 1 81 ? 3.238 -2.307 1.096 1.00 95.25 81 PHE A C 1
ATOM 649 O O . PHE A 1 81 ? 2.304 -2.947 0.600 1.00 95.25 81 PHE A O 1
ATOM 656 N N . VAL A 1 82 ? 3.812 -1.277 0.489 1.00 94.81 82 VAL A N 1
ATOM 657 C CA . VAL A 1 82 ? 3.444 -0.816 -0.848 1.00 94.81 82 VAL A CA 1
ATOM 658 C C . VAL A 1 82 ? 4.601 -1.013 -1.810 1.00 94.81 82 VAL A C 1
ATOM 660 O O . VAL A 1 82 ? 5.759 -0.876 -1.437 1.00 94.81 82 VAL A O 1
ATOM 663 N N . VAL A 1 83 ? 4.292 -1.327 -3.061 1.00 94.25 83 VAL A N 1
ATOM 664 C CA . VAL A 1 83 ? 5.280 -1.394 -4.138 1.00 94.25 83 VAL A CA 1
ATOM 665 C C . VAL A 1 83 ? 5.051 -0.216 -5.075 1.00 94.25 83 VAL A C 1
ATOM 667 O O . VAL A 1 83 ? 3.931 0.003 -5.552 1.00 94.25 83 VAL A O 1
ATOM 670 N N . GLY A 1 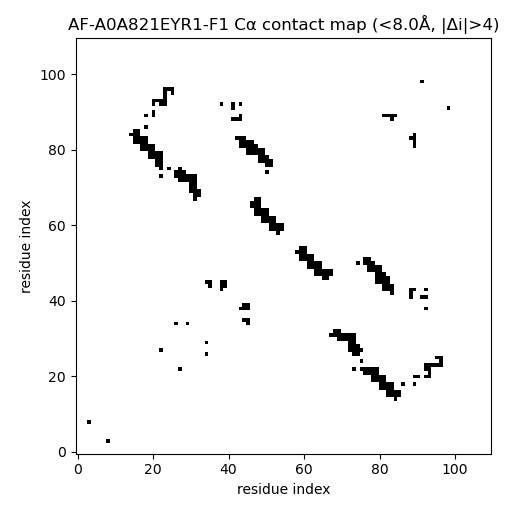84 ? 6.109 0.545 -5.325 1.00 92.88 84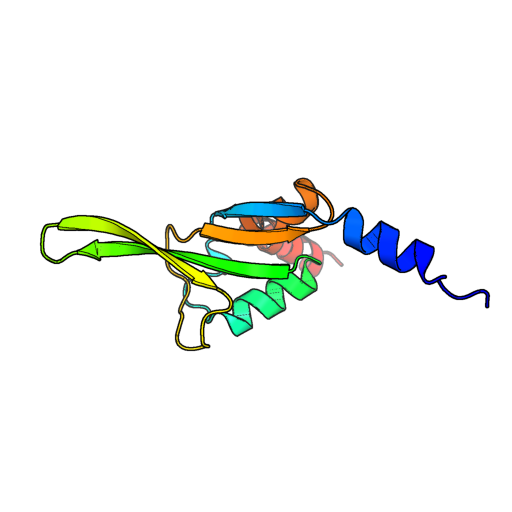 GLY A N 1
ATOM 671 C CA . GLY A 1 84 ? 6.094 1.752 -6.148 1.00 92.88 84 GLY A CA 1
ATOM 672 C C . GLY A 1 84 ? 7.390 1.908 -6.935 1.00 92.88 84 GLY A C 1
ATOM 673 O O . GLY A 1 84 ? 8.325 1.135 -6.760 1.00 92.88 84 GLY A O 1
ATOM 674 N N . ILE A 1 85 ? 7.436 2.900 -7.823 1.00 90.31 85 ILE A N 1
ATOM 675 C CA . ILE A 1 85 ? 8.642 3.218 -8.609 1.00 90.31 85 ILE A CA 1
ATOM 676 C C . ILE A 1 85 ? 9.606 4.165 -7.879 1.00 90.31 85 ILE A C 1
ATOM 678 O O . ILE A 1 85 ? 10.747 4.311 -8.300 1.00 90.31 85 ILE A O 1
ATOM 682 N N . SER A 1 86 ? 9.130 4.865 -6.846 1.00 90.31 86 SER A N 1
ATOM 683 C CA . SER A 1 86 ? 9.933 5.754 -6.008 1.00 90.31 86 SER A CA 1
ATOM 684 C C . SER A 1 86 ? 9.292 5.908 -4.629 1.00 90.31 86 SER A C 1
ATOM 686 O O . SER A 1 86 ? 8.103 5.611 -4.444 1.00 90.31 86 SER A O 1
ATOM 688 N N . SER A 1 87 ? 10.061 6.422 -3.670 1.00 88.00 87 SER A N 1
ATOM 689 C CA . SER A 1 87 ? 9.564 6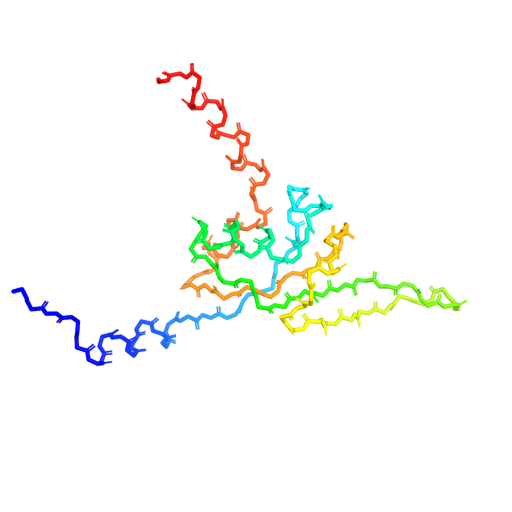.740 -2.332 1.00 88.00 87 SER A CA 1
ATOM 690 C C . SER A 1 87 ? 8.502 7.841 -2.364 1.00 88.00 87 SER A C 1
ATOM 692 O O . SER A 1 87 ? 7.518 7.751 -1.639 1.00 88.00 87 SER A O 1
ATOM 694 N N . GLU A 1 88 ? 8.618 8.845 -3.240 1.00 87.94 88 GLU A N 1
ATOM 695 C CA . GLU A 1 88 ? 7.608 9.903 -3.369 1.00 87.94 88 GLU A CA 1
ATOM 696 C C . GLU A 1 88 ? 6.262 9.359 -3.851 1.00 87.94 88 GLU A C 1
ATOM 698 O O . GLU A 1 88 ? 5.208 9.812 -3.395 1.00 87.94 88 GLU A O 1
ATOM 703 N N . ASP A 1 89 ? 6.283 8.390 -4.768 1.00 86.12 89 ASP A N 1
ATOM 704 C CA . ASP A 1 89 ? 5.079 7.702 -5.224 1.00 86.12 89 ASP A CA 1
ATOM 705 C C . ASP A 1 89 ? 4.438 6.914 -4.073 1.00 86.12 89 ASP A C 1
ATOM 707 O O . ASP A 1 89 ? 3.218 6.994 -3.891 1.00 86.12 89 ASP A O 1
ATOM 711 N N . ALA A 1 90 ? 5.246 6.236 -3.251 1.00 85.69 90 ALA A N 1
ATOM 712 C CA . ALA A 1 90 ? 4.785 5.549 -2.047 1.00 85.69 90 ALA A CA 1
ATOM 713 C C . ALA A 1 90 ? 4.188 6.521 -1.019 1.00 85.69 90 ALA A C 1
ATOM 715 O O . ALA A 1 90 ? 3.078 6.296 -0.545 1.00 85.69 90 ALA A O 1
ATOM 716 N N . SER A 1 91 ? 4.820 7.661 -0.744 1.00 85.38 91 SER A N 1
ATOM 717 C CA . SER A 1 91 ? 4.343 8.609 0.272 1.00 85.38 91 SER A CA 1
ATOM 718 C C . SER A 1 91 ? 3.016 9.300 -0.083 1.00 85.38 91 SER A C 1
ATOM 720 O O . SER A 1 91 ? 2.321 9.806 0.805 1.00 85.38 91 SER A O 1
ATOM 722 N N . ARG A 1 92 ? 2.577 9.282 -1.355 1.00 81.31 92 ARG A N 1
ATOM 723 C CA . ARG A 1 92 ? 1.207 9.711 -1.730 1.00 81.31 92 ARG A CA 1
ATOM 724 C C . ARG A 1 92 ? 0.137 8.900 -1.008 1.00 81.31 92 ARG A C 1
ATOM 726 O O . ARG A 1 92 ? -0.950 9.421 -0.752 1.00 81.31 92 ARG A O 1
ATOM 733 N N . PHE A 1 93 ? 0.448 7.648 -0.683 1.00 78.06 93 PHE A N 1
ATOM 734 C CA . PHE A 1 93 ? -0.388 6.781 0.128 1.00 78.06 93 PHE A CA 1
ATOM 735 C C . PHE A 1 93 ? -0.573 7.345 1.543 1.00 78.06 93 PHE A C 1
ATOM 737 O O . PHE A 1 93 ? -1.707 7.589 1.96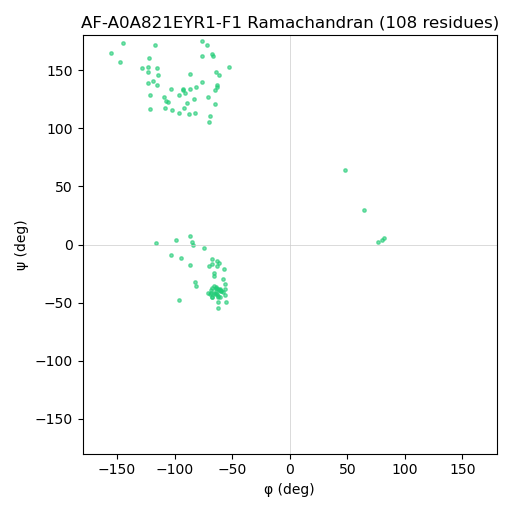1 1.00 78.06 93 PHE A O 1
ATOM 744 N N . ALA A 1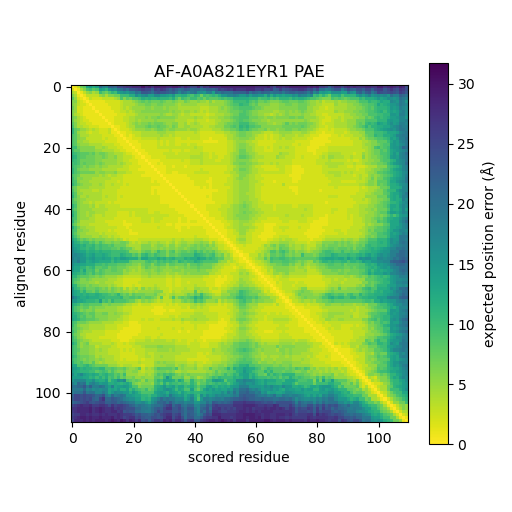 94 ? 0.527 7.639 2.244 1.00 73.81 94 ALA A N 1
ATOM 745 C CA . ALA A 1 94 ? 0.512 8.178 3.606 1.00 73.81 94 ALA A CA 1
ATOM 746 C C . ALA A 1 94 ? -0.187 9.552 3.677 1.00 73.81 94 ALA A C 1
ATOM 748 O O . ALA A 1 94 ? -1.004 9.823 4.565 1.00 73.81 94 ALA A O 1
ATOM 749 N N . CYS A 1 95 ? 0.037 10.399 2.671 1.00 73.50 95 CYS A N 1
ATOM 750 C CA . CYS A 1 95 ? -0.541 11.741 2.576 1.00 73.50 95 CYS A CA 1
ATOM 751 C C . CYS A 1 95 ? -1.933 11.794 1.918 1.00 73.50 95 CYS A C 1
ATOM 753 O O . CYS A 1 95 ? -2.451 12.890 1.679 1.00 73.50 95 CYS A O 1
ATOM 755 N N . PHE A 1 96 ? -2.578 10.658 1.624 1.00 76.00 96 PHE A N 1
ATOM 756 C CA . PHE A 1 96 ? -3.821 10.632 0.842 1.00 76.00 96 PHE A CA 1
ATOM 757 C C . PHE A 1 96 ? -4.946 11.500 1.434 1.00 76.00 96 PHE A C 1
ATOM 759 O O . PHE A 1 96 ? -5.644 12.192 0.690 1.00 76.00 96 PHE A O 1
ATOM 766 N N . ALA A 1 97 ? -5.086 11.546 2.763 1.00 61.91 97 ALA A N 1
ATOM 767 C CA . ALA A 1 97 ? -6.051 12.423 3.433 1.00 61.91 97 ALA A CA 1
ATOM 768 C C . ALA A 1 97 ? -5.816 13.918 3.136 1.00 61.91 97 ALA A C 1
ATOM 770 O O . ALA A 1 97 ? -6.764 14.670 2.899 1.00 61.91 97 ALA A O 1
ATOM 771 N N . PHE A 1 98 ? -4.552 14.346 3.101 1.00 61.16 98 PHE A N 1
ATOM 772 C CA . PHE A 1 98 ? -4.176 15.715 2.753 1.00 61.16 98 PHE A CA 1
ATOM 773 C C . PHE A 1 98 ? -4.432 16.004 1.267 1.00 61.16 98 PHE A C 1
ATOM 775 O O . PHE A 1 98 ? -5.015 17.035 0.927 1.00 61.16 98 PHE A O 1
ATOM 782 N N . LEU A 1 99 ? -4.088 15.058 0.386 1.00 60.59 99 LEU A N 1
ATOM 783 C CA . LEU A 1 99 ? -4.332 15.170 -1.056 1.00 60.59 99 LEU A CA 1
ATOM 784 C C . LEU A 1 99 ? -5.828 15.267 -1.389 1.00 60.59 99 LEU A C 1
ATOM 786 O O . LEU A 1 99 ? -6.212 16.050 -2.257 1.00 60.59 99 LEU A O 1
ATOM 790 N N . LYS A 1 100 ? -6.688 14.525 -0.680 1.00 61.00 100 LYS A N 1
ATOM 791 C CA . LYS A 1 100 ? -8.149 14.644 -0.806 1.00 61.00 100 LYS A CA 1
ATOM 792 C C . LYS A 1 100 ? -8.646 16.042 -0.448 1.00 61.00 100 LYS A C 1
ATOM 794 O O . LYS A 1 100 ? -9.446 16.595 -1.196 1.00 61.00 100 LYS A O 1
ATOM 799 N N . LYS A 1 101 ? -8.149 16.619 0.650 1.00 58.47 101 LYS A N 1
ATOM 800 C CA . LYS A 1 101 ? -8.532 17.966 1.102 1.00 58.47 101 LYS A CA 1
ATOM 801 C C . LYS A 1 101 ? -8.089 19.060 0.123 1.00 58.47 101 LYS A C 1
ATOM 803 O O . LYS A 1 101 ? -8.810 20.029 -0.075 1.00 58.47 101 LYS A O 1
ATOM 808 N N . GLN A 1 102 ? -6.930 18.892 -0.512 1.00 57.41 102 GLN A N 1
ATOM 809 C CA . GLN A 1 102 ? -6.438 19.791 -1.562 1.00 57.41 102 GLN A CA 1
ATOM 810 C C . GLN A 1 102 ? -7.250 19.656 -2.861 1.00 57.41 102 GLN A C 1
ATOM 812 O O . GLN A 1 102 ? -7.620 20.660 -3.459 1.00 57.41 102 GLN A O 1
ATOM 817 N N . ARG A 1 103 ? -7.605 18.432 -3.279 1.00 53.81 103 ARG A N 1
ATOM 818 C CA . ARG A 1 103 ? -8.431 18.218 -4.483 1.00 53.81 103 ARG A CA 1
ATOM 819 C C . ARG A 1 103 ? -9.865 18.715 -4.338 1.00 53.81 103 ARG A C 1
ATOM 821 O O . ARG A 1 103 ? -10.357 19.338 -5.267 1.00 53.81 103 ARG A O 1
ATOM 828 N N . SER A 1 104 ? -10.491 18.569 -3.168 1.00 50.44 104 SER A N 1
ATOM 829 C CA . SER A 1 104 ? -11.815 19.165 -2.925 1.00 50.44 104 SER A CA 1
ATOM 830 C C . SER A 1 104 ? -11.824 20.697 -2.986 1.00 50.44 104 SER A C 1
ATOM 832 O O . SER A 1 104 ? -12.888 21.281 -3.122 1.00 50.44 104 SER A O 1
ATOM 834 N N . ILE A 1 105 ? -10.666 21.357 -2.864 1.00 42.16 105 ILE A N 1
ATOM 835 C CA . ILE A 1 105 ? -10.543 22.811 -3.056 1.00 42.16 105 ILE A CA 1
ATOM 836 C C . ILE A 1 105 ? -10.425 23.154 -4.550 1.00 42.16 105 ILE A C 1
ATOM 838 O O . ILE A 1 105 ? -10.909 24.196 -4.972 1.00 42.16 105 ILE A O 1
ATOM 842 N N . ILE A 1 106 ? -9.820 22.279 -5.357 1.00 41.56 106 ILE A N 1
ATOM 843 C CA . ILE A 1 106 ? -9.615 22.505 -6.794 1.00 41.56 106 ILE A CA 1
ATOM 844 C C . ILE A 1 106 ? -10.888 22.176 -7.595 1.00 41.56 106 ILE A C 1
ATOM 846 O O . ILE A 1 106 ? -11.223 22.923 -8.507 1.00 41.56 106 ILE A O 1
ATOM 850 N N . ASP A 1 107 ? -11.654 21.152 -7.200 1.00 39.19 107 ASP A N 1
ATOM 851 C CA . ASP A 1 107 ? -12.919 20.767 -7.858 1.00 39.19 107 ASP A CA 1
ATOM 852 C C . ASP A 1 107 ? -14.102 21.726 -7.560 1.00 39.19 107 ASP A C 1
ATOM 854 O O . ASP A 1 107 ? -15.200 21.532 -8.071 1.00 39.19 107 ASP A O 1
ATOM 858 N N . VAL A 1 108 ? -13.913 22.755 -6.719 1.00 40.81 108 VAL A N 1
ATOM 859 C CA . VAL A 1 108 ? -14.914 23.820 -6.454 1.00 40.81 108 VAL A CA 1
ATOM 860 C C . VAL A 1 108 ? -14.565 25.124 -7.193 1.00 40.81 108 VAL A C 1
ATOM 862 O O . VAL A 1 108 ? -15.368 26.054 -7.227 1.00 40.81 108 VAL A O 1
ATOM 865 N N . VAL A 1 109 ? -13.377 25.211 -7.799 1.00 37.19 109 VAL A N 1
ATOM 866 C CA .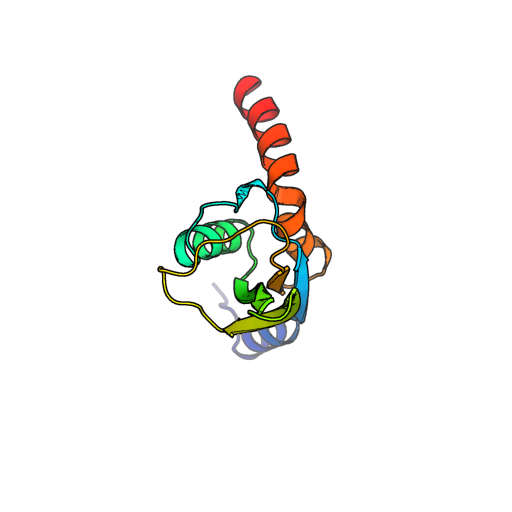 VAL A 1 109 ? -12.863 26.432 -8.452 1.00 37.19 109 VAL A CA 1
ATOM 867 C C . VAL A 1 109 ? -12.676 26.248 -9.971 1.00 37.19 109 VAL A C 1
ATOM 869 O O . VAL A 1 109 ? -12.284 27.196 -10.650 1.00 37.19 109 VAL A O 1
ATOM 872 N N . LEU A 1 110 ? -13.011 25.079 -10.531 1.00 32.94 110 LEU A N 1
ATOM 873 C CA . LEU A 1 110 ? -13.018 24.810 -11.976 1.00 32.94 110 LEU A CA 1
ATOM 874 C C . LEU A 1 110 ? -14.328 24.169 -12.437 1.00 32.94 110 LEU A C 1
ATOM 876 O O . LEU A 1 110 ? -14.823 23.272 -11.721 1.00 32.94 110 LEU A O 1
#

pLDDT: mean 84.52, std 14.87, range [32.94, 95.5]

Foldseek 3Di:
DDDDDPVNVVVQVVLKDKDKAFAAPVQAQFFPVVLQVVLVVLVKGFFWKWDWDQDPVRDIDTDIDGSDDRVDGDHHPMMTIIIHNDVVSVCCRRCVVVVVVVVVVVVVVD

Mean predicted aligned error: 7.3 Å

Solvent-accessible surface area (backbone atoms only — not comparable to full-atom values): 6226 Å² total; per-residue (Å²): 131,90,71,85,49,75,65,56,55,47,53,58,58,71,53,46,46,81,45,82,43,57,62,20,78,75,45,50,79,29,32,40,59,62,44,34,56,52,29,50,77,64,69,25,44,64,49,29,42,35,40,74,44,68,49,100,83,70,50,81,42,79,47,76,38,73,66,57,57,67,85,45,59,39,54,89,82,23,33,32,37,31,38,20,75,44,69,73,53,48,47,49,54,42,43,38,49,58,53,50,59,53,47,62,56,51,67,73,75,104